Protein AF-A0A3E4V1X4-F1 (afdb_monomer_lite)

Structure (mmCIF, N/CA/C/O backbone):
data_AF-A0A3E4V1X4-F1
#
_entry.id   AF-A0A3E4V1X4-F1
#
loop_
_atom_site.group_PDB
_atom_site.id
_atom_site.type_symbol
_atom_site.label_atom_id
_atom_site.label_alt_id
_atom_site.label_comp_id
_atom_site.label_asym_id
_atom_site.label_entity_id
_atom_site.label_seq_id
_atom_site.pdbx_PDB_ins_code
_atom_site.Cartn_x
_atom_site.Cartn_y
_atom_site.Cartn_z
_atom_site.occupancy
_atom_site.B_iso_or_equiv
_atom_site.auth_seq_id
_atom_site.auth_comp_id
_atom_site.auth_asym_id
_atom_site.auth_atom_id
_atom_site.pdbx_PDB_model_num
ATOM 1 N N . PHE A 1 1 ? -18.709 -8.916 13.592 1.00 37.06 1 PHE A N 1
ATOM 2 C CA . PHE A 1 1 ? -17.766 -8.551 12.508 1.00 37.06 1 PHE A CA 1
ATOM 3 C C . PHE A 1 1 ? -18.195 -9.006 11.104 1.00 37.06 1 PHE A C 1
ATOM 5 O O . PHE A 1 1 ? -17.360 -9.339 10.271 1.00 37.06 1 PHE A O 1
ATOM 12 N N . ARG A 1 2 ? -19.491 -8.987 10.772 1.00 31.95 2 ARG A N 1
ATOM 13 C CA . ARG A 1 2 ? -19.974 -9.131 9.388 1.00 31.95 2 ARG A CA 1
ATOM 14 C C . ARG A 1 2 ? -21.045 -8.066 9.191 1.00 31.95 2 ARG A C 1
ATOM 1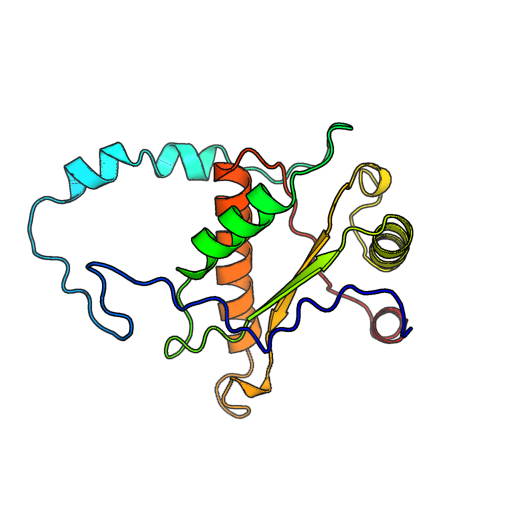6 O O . ARG A 1 2 ? -21.886 -7.969 10.072 1.00 31.95 2 ARG A O 1
ATOM 23 N N . GLN A 1 3 ? -21.004 -7.355 8.058 1.00 32.91 3 GLN A N 1
ATOM 24 C CA . GLN A 1 3 ? -21.732 -6.104 7.747 1.00 32.91 3 GLN A CA 1
ATOM 25 C C . GLN A 1 3 ? -21.000 -4.905 8.394 1.00 32.91 3 GLN A C 1
ATOM 27 O O . GLN A 1 3 ? -21.050 -4.751 9.601 1.00 32.91 3 GLN A O 1
ATOM 32 N N . ASN A 1 4 ? -20.074 -4.178 7.751 1.00 29.61 4 ASN A N 1
ATOM 33 C CA . ASN A 1 4 ? -20.223 -3.316 6.567 1.00 29.61 4 ASN A CA 1
ATOM 34 C C . ASN A 1 4 ? -18.880 -3.089 5.824 1.00 29.61 4 ASN A C 1
ATOM 36 O O . ASN A 1 4 ? -18.548 -1.980 5.419 1.00 29.61 4 ASN A O 1
ATOM 40 N N . ILE A 1 5 ? -18.070 -4.134 5.630 1.00 35.19 5 ILE A N 1
ATOM 41 C CA . ILE A 1 5 ? -16.936 -4.055 4.694 1.00 35.19 5 ILE A CA 1
ATOM 42 C C . ILE A 1 5 ? -17.515 -4.201 3.291 1.00 35.19 5 ILE A C 1
ATOM 44 O O . ILE A 1 5 ? -18.029 -5.274 2.957 1.00 35.19 5 ILE A O 1
ATOM 48 N N . ALA A 1 6 ? -17.413 -3.159 2.465 1.00 32.59 6 ALA A N 1
ATOM 49 C CA . ALA A 1 6 ? -17.609 -3.291 1.031 1.00 32.59 6 ALA A CA 1
ATOM 50 C C . ALA A 1 6 ? -16.597 -4.324 0.512 1.00 32.59 6 ALA A C 1
ATOM 52 O O . ALA A 1 6 ? -15.425 -4.037 0.269 1.00 32.59 6 ALA A O 1
ATOM 53 N N . ARG A 1 7 ? -17.032 -5.582 0.383 1.00 28.81 7 ARG A N 1
ATOM 54 C CA . ARG A 1 7 ? -16.324 -6.560 -0.432 1.00 28.81 7 ARG A CA 1
ATOM 55 C C . ARG A 1 7 ? -16.424 -6.039 -1.854 1.00 28.81 7 ARG A C 1
ATOM 57 O O . ARG A 1 7 ? -17.423 -6.269 -2.530 1.00 28.81 7 ARG A O 1
ATOM 64 N N . VAL A 1 8 ? -15.369 -5.390 -2.332 1.00 34.06 8 VAL A N 1
ATOM 65 C CA . VAL A 1 8 ? -15.084 -5.451 -3.761 1.00 34.06 8 VAL A CA 1
ATOM 66 C C . VAL A 1 8 ? -14.971 -6.942 -4.058 1.00 34.06 8 VAL A C 1
ATOM 68 O O . VAL A 1 8 ? -14.066 -7.614 -3.562 1.00 34.06 8 VAL A O 1
ATOM 71 N N . ASN A 1 9 ? -15.976 -7.490 -4.745 1.00 28.84 9 ASN A N 1
ATOM 72 C CA . ASN A 1 9 ? 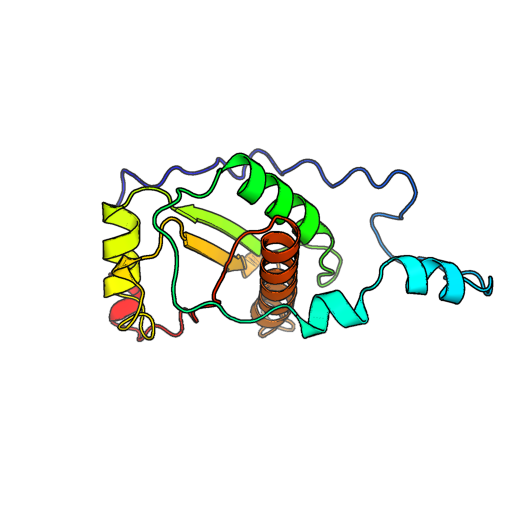-15.987 -8.880 -5.170 1.00 28.84 9 ASN A CA 1
ATOM 73 C C . ASN A 1 9 ? -14.719 -9.123 -5.992 1.00 28.84 9 ASN A C 1
ATOM 75 O O . ASN A 1 9 ? -14.681 -8.840 -7.186 1.00 28.84 9 ASN A O 1
ATOM 79 N N . SER A 1 10 ? -13.701 -9.710 -5.364 1.00 37.56 10 SER A N 1
ATOM 80 C CA . SER A 1 10 ? -12.456 -10.154 -6.002 1.00 37.56 10 SER A CA 1
ATOM 81 C C . SER A 1 10 ? -12.674 -11.272 -7.034 1.00 37.56 10 SER A C 1
ATOM 83 O O . SER A 1 10 ? -11.719 -11.780 -7.612 1.00 37.56 10 SER A O 1
ATOM 85 N N . HIS A 1 11 ? -13.931 -11.650 -7.292 1.00 31.19 11 HIS A N 1
ATOM 86 C CA . HIS A 1 11 ? -14.321 -12.520 -8.399 1.00 31.19 11 HIS A CA 1
ATOM 87 C C . HIS A 1 11 ? -14.370 -11.788 -9.743 1.00 31.19 11 HIS A C 1
ATOM 89 O O . HIS A 1 11 ? -14.318 -12.440 -10.782 1.00 31.19 11 HIS A O 1
ATOM 95 N N . LYS A 1 12 ? -14.380 -10.449 -9.761 1.00 31.53 12 LYS A N 1
ATOM 96 C CA . LYS A 1 12 ? -13.851 -9.730 -10.918 1.00 31.53 12 LYS A CA 1
ATOM 97 C C . LYS A 1 12 ? -12.353 -9.603 -10.686 1.00 31.53 12 LYS A C 1
ATOM 99 O O . LYS A 1 12 ? -11.909 -8.665 -10.030 1.00 31.53 12 LYS A O 1
ATOM 104 N N . ARG A 1 13 ? -11.581 -10.579 -11.187 1.00 35.66 13 ARG A N 1
ATOM 105 C CA . ARG A 1 13 ? -10.154 -10.356 -11.457 1.00 35.66 13 ARG A CA 1
ATOM 106 C C . ARG A 1 13 ? -10.082 -8.999 -12.151 1.00 35.66 13 ARG A C 1
ATOM 108 O O . ARG A 1 13 ? -10.749 -8.826 -13.173 1.00 35.66 13 ARG A O 1
ATOM 115 N N . PHE A 1 14 ? -9.352 -8.040 -11.577 1.00 39.00 14 PHE A N 1
ATOM 116 C CA . PHE A 1 14 ? -8.980 -6.854 -12.340 1.00 39.00 14 PHE A CA 1
ATOM 117 C C . PHE A 1 14 ? -8.429 -7.368 -13.672 1.00 39.00 14 PHE A C 1
ATOM 119 O O . PHE A 1 14 ? -7.674 -8.350 -13.642 1.00 39.00 14 PHE A O 1
ATOM 126 N N . PRO A 1 15 ? -8.879 -6.831 -14.822 1.00 35.41 15 PRO A N 1
ATOM 127 C CA . PRO A 1 15 ? -8.355 -7.279 -16.099 1.00 35.41 15 PRO A CA 1
ATOM 128 C C . PRO A 1 15 ? -6.836 -7.248 -15.977 1.00 35.41 15 PRO A C 1
ATOM 130 O O . PRO A 1 15 ? -6.283 -6.237 -15.540 1.00 35.41 15 PRO A O 1
ATOM 133 N N . GLN A 1 16 ? -6.185 -8.386 -16.259 1.00 42.84 16 GLN A N 1
ATOM 134 C CA . GLN A 1 16 ? -4.733 -8.404 -16.415 1.00 42.84 16 GLN A CA 1
ATOM 135 C C . GLN A 1 16 ? -4.408 -7.205 -17.291 1.00 42.84 16 GLN A C 1
ATOM 137 O O . GLN A 1 16 ? -5.054 -7.049 -18.334 1.00 42.84 16 GLN A O 1
ATOM 142 N N . ALA A 1 17 ? -3.523 -6.327 -16.811 1.00 42.81 17 ALA A N 1
ATOM 143 C CA . ALA A 1 17 ? -3.112 -5.167 -17.576 1.00 42.81 17 ALA A CA 1
ATOM 144 C C . ALA A 1 17 ? -2.776 -5.678 -18.978 1.00 42.81 17 ALA A C 1
ATOM 146 O O . ALA A 1 17 ? -1.903 -6.536 -19.125 1.00 42.81 17 ALA A O 1
ATOM 147 N N . ARG A 1 18 ? -3.572 -5.275 -19.978 1.00 36.16 18 ARG A N 1
ATOM 148 C CA . ARG A 1 18 ? -3.273 -5.623 -21.361 1.00 36.16 18 ARG A CA 1
ATOM 149 C C . ARG A 1 18 ? -2.006 -4.866 -21.673 1.00 36.16 18 ARG A C 1
ATOM 151 O O . ARG A 1 18 ? -2.006 -3.649 -21.812 1.00 36.16 18 ARG A O 1
ATOM 158 N N . THR A 1 19 ? -0.917 -5.603 -21.656 1.00 41.78 19 THR A N 1
ATOM 159 C CA . THR A 1 19 ? 0.382 -5.124 -22.051 1.00 41.78 19 THR A CA 1
ATOM 160 C C . THR A 1 19 ? 0.405 -5.144 -23.565 1.00 41.78 19 THR A C 1
ATOM 162 O O . THR A 1 19 ? 0.871 -6.099 -24.186 1.00 41.78 19 THR A O 1
ATOM 165 N N . ASP A 1 20 ? -0.108 -4.082 -24.173 1.00 35.72 20 ASP A N 1
ATOM 166 C CA . ASP A 1 20 ? 0.215 -3.784 -25.559 1.00 35.72 20 ASP A CA 1
ATOM 167 C C . ASP A 1 20 ? 1.738 -3.529 -25.595 1.00 35.72 20 ASP A C 1
ATOM 169 O O . ASP A 1 20 ? 2.213 -2.433 -25.315 1.00 35.72 20 ASP A O 1
ATOM 173 N N . GLY A 1 21 ? 2.523 -4.596 -25.804 1.00 43.47 21 GLY A N 1
ATOM 174 C CA . GLY A 1 21 ? 3.980 -4.546 -25.971 1.00 43.47 21 GLY A CA 1
ATOM 175 C C . GLY A 1 21 ? 4.873 -5.181 -24.891 1.00 43.47 21 GLY A C 1
ATOM 176 O O . GLY A 1 21 ? 6.084 -5.179 -25.086 1.00 43.47 21 GLY A O 1
ATOM 177 N N . PHE A 1 22 ? 4.355 -5.769 -23.802 1.00 40.25 22 PHE A N 1
ATOM 178 C CA . PHE A 1 22 ? 5.199 -6.455 -22.796 1.00 40.25 22 PHE A CA 1
ATOM 179 C C . PHE A 1 22 ? 4.715 -7.886 -22.497 1.00 40.25 22 PHE A C 1
ATOM 181 O O . PHE A 1 22 ? 3.530 -8.087 -22.244 1.00 40.25 22 PHE A O 1
ATOM 188 N N . PRO A 1 23 ? 5.582 -8.917 -22.514 1.00 38.19 23 PRO A N 1
ATOM 189 C CA . PRO A 1 23 ? 5.141 -10.294 -22.321 1.00 38.19 23 PRO A CA 1
ATOM 190 C C . PRO A 1 23 ? 4.658 -10.527 -20.883 1.00 38.19 23 PRO A C 1
ATOM 192 O O . PRO A 1 23 ? 5.368 -10.268 -19.913 1.00 38.19 23 PRO A O 1
ATOM 195 N N . SER A 1 24 ? 3.445 -11.068 -20.753 1.00 45.59 24 SER A N 1
ATOM 196 C CA . SER A 1 24 ? 2.769 -11.375 -19.483 1.00 45.59 24 SER A CA 1
ATOM 197 C C . SER A 1 24 ? 3.372 -12.564 -18.715 1.00 45.59 24 SER A C 1
ATOM 199 O O . SER A 1 24 ? 2.898 -12.910 -17.630 1.00 45.59 24 SER A O 1
ATOM 201 N N . ALA A 1 25 ? 4.435 -13.182 -19.233 1.00 45.06 25 ALA A N 1
ATOM 202 C CA . ALA A 1 25 ? 5.157 -14.261 -18.576 1.00 45.06 25 ALA A CA 1
ATOM 203 C C . ALA A 1 25 ? 6.569 -14.421 -19.163 1.00 45.06 25 ALA A C 1
ATOM 205 O O . ALA A 1 25 ? 6.740 -15.095 -20.169 1.00 45.06 25 ALA A O 1
ATOM 206 N N . GLY A 1 26 ? 7.578 -13.857 -18.491 1.00 52.66 26 GLY A N 1
ATOM 207 C CA . GLY A 1 26 ? 8.971 -14.306 -18.607 1.00 52.66 26 GLY A CA 1
ATOM 208 C C . GLY A 1 26 ? 9.727 -13.865 -19.867 1.00 52.66 26 GLY A C 1
ATOM 209 O O . GLY A 1 26 ? 9.353 -14.178 -20.987 1.00 52.66 26 GLY A O 1
ATOM 210 N N . PHE A 1 27 ? 10.863 -13.206 -19.632 1.00 42.72 27 PHE A N 1
ATOM 211 C CA . PHE A 1 27 ? 11.837 -12.698 -20.605 1.00 42.72 27 PHE A CA 1
ATOM 212 C C . PHE A 1 27 ? 11.362 -11.543 -21.496 1.00 42.72 27 PHE A C 1
ATOM 214 O O . PHE A 1 27 ? 10.917 -11.715 -22.626 1.00 42.72 27 PHE A O 1
ATOM 221 N N . ALA A 1 28 ? 11.604 -10.325 -21.007 1.00 54.69 28 ALA A N 1
ATOM 222 C CA . ALA A 1 28 ? 11.934 -9.208 -21.878 1.00 54.69 28 ALA A CA 1
ATOM 223 C C . ALA A 1 28 ? 13.450 -9.245 -22.118 1.00 54.69 28 ALA A C 1
ATOM 225 O O . ALA A 1 28 ? 14.236 -9.094 -21.181 1.00 54.69 28 ALA A O 1
ATOM 226 N N . VAL A 1 29 ? 13.875 -9.477 -23.360 1.00 56.56 29 VAL A N 1
ATOM 227 C CA . VAL A 1 29 ? 15.257 -9.182 -23.750 1.00 56.56 29 VAL A CA 1
ATOM 228 C C . VAL A 1 29 ? 15.328 -7.670 -23.852 1.00 56.56 29 VAL A C 1
ATOM 230 O O . VAL A 1 29 ? 14.683 -7.103 -24.727 1.00 56.56 29 VAL A O 1
ATOM 233 N N . LEU A 1 30 ? 16.063 -7.013 -22.954 1.00 58.06 30 LEU A N 1
ATOM 234 C CA . LEU A 1 30 ? 16.417 -5.612 -23.157 1.00 58.06 30 LEU A CA 1
ATOM 235 C C . LEU A 1 30 ? 17.356 -5.582 -24.369 1.00 58.06 30 LEU A C 1
ATOM 237 O O . LEU A 1 30 ? 18.487 -6.064 -24.250 1.00 58.06 30 LEU A O 1
ATOM 241 N N . PRO A 1 31 ? 16.915 -5.108 -25.551 1.00 58.59 31 PRO A N 1
ATOM 242 C CA . PRO A 1 31 ? 17.829 -4.990 -26.672 1.00 58.59 31 PRO A CA 1
ATOM 243 C C . PRO A 1 31 ? 18.953 -4.043 -26.250 1.00 58.59 31 PRO A C 1
ATOM 245 O O . PRO A 1 31 ? 18.701 -3.061 -25.552 1.00 58.59 31 PRO A O 1
ATOM 248 N N . HIS A 1 32 ? 20.182 -4.292 -26.704 1.00 54.75 32 HIS A N 1
ATOM 249 C CA . HIS A 1 32 ? 21.355 -3.444 -26.436 1.00 54.75 32 HIS A CA 1
ATOM 250 C C . HIS A 1 32 ? 21.257 -2.058 -27.121 1.00 54.75 32 HIS A C 1
ATOM 252 O O . HIS A 1 32 ? 22.256 -1.430 -27.455 1.00 54.75 32 HIS A O 1
ATOM 258 N N . ARG A 1 33 ? 20.039 -1.576 -27.380 1.00 62.16 33 ARG A N 1
ATOM 259 C CA . ARG A 1 33 ? 19.741 -0.209 -27.781 1.00 62.16 33 ARG A CA 1
ATOM 260 C C . ARG A 1 33 ? 20.023 0.701 -26.588 1.00 62.16 33 ARG A C 1
ATOM 262 O O . ARG A 1 33 ? 19.828 0.314 -25.438 1.00 62.16 33 ARG A O 1
ATOM 269 N N . ASN A 1 34 ? 20.476 1.918 -26.865 1.00 65.81 34 ASN A N 1
ATOM 270 C CA . ASN A 1 34 ? 20.803 2.915 -25.852 1.00 65.81 34 ASN A CA 1
ATOM 271 C C . ASN A 1 34 ? 19.523 3.482 -25.191 1.00 65.81 34 ASN A C 1
ATOM 273 O O . ASN A 1 34 ? 19.174 4.640 -25.388 1.00 65.81 34 ASN A O 1
ATOM 277 N N . ILE A 1 35 ? 18.788 2.648 -24.443 1.00 80.31 35 ILE A N 1
ATOM 278 C CA . ILE A 1 35 ? 17.543 3.017 -23.742 1.00 80.31 35 ILE A CA 1
ATOM 279 C C . ILE A 1 35 ? 17.790 3.997 -22.591 1.00 80.31 35 ILE A C 1
ATOM 281 O O . ILE A 1 35 ? 16.851 4.545 -22.032 1.00 80.31 35 ILE A O 1
ATOM 285 N N . GLN A 1 36 ? 19.051 4.223 -22.216 1.00 79.31 36 GLN A N 1
ATOM 286 C CA . GLN A 1 36 ? 19.410 5.079 -21.089 1.00 79.31 36 GLN A CA 1
ATOM 287 C C . GLN A 1 36 ? 18.898 6.512 -21.263 1.00 79.31 36 GLN A C 1
ATOM 289 O O . GLN A 1 36 ? 18.421 7.093 -20.294 1.00 79.31 36 GLN A O 1
ATOM 294 N N . GLU A 1 37 ? 18.951 7.067 -22.477 1.00 82.44 37 GLU A N 1
ATOM 295 C CA . GLU A 1 37 ? 18.443 8.420 -22.736 1.00 82.44 37 GLU A CA 1
ATOM 296 C C . GLU A 1 37 ? 16.923 8.500 -22.574 1.00 82.44 37 GLU A C 1
ATOM 298 O O . GLU A 1 37 ? 16.425 9.426 -21.942 1.00 82.44 37 GLU A O 1
ATOM 303 N N . GLU A 1 38 ? 16.187 7.492 -23.045 1.00 82.50 38 GLU A N 1
ATOM 304 C CA . GLU A 1 38 ? 14.739 7.400 -22.836 1.00 82.50 38 GLU A CA 1
ATOM 305 C C . GLU A 1 38 ? 14.405 7.261 -21.343 1.00 82.50 38 GLU A C 1
ATOM 307 O O . GLU A 1 38 ? 13.576 8.001 -20.819 1.00 82.50 38 GLU A O 1
ATOM 312 N N . LEU A 1 39 ? 15.117 6.397 -20.613 1.00 84.50 39 LEU A N 1
ATOM 313 C CA . LEU A 1 39 ? 14.907 6.196 -19.176 1.00 84.50 39 LEU A CA 1
ATOM 314 C C . LEU A 1 39 ? 15.205 7.450 -18.343 1.00 84.50 39 LEU A C 1
ATOM 316 O O . LEU A 1 39 ? 14.525 7.688 -17.343 1.00 84.50 39 LEU A O 1
ATOM 320 N N . LYS A 1 40 ? 16.176 8.280 -18.747 1.00 85.12 40 LYS A N 1
ATOM 321 C CA . LYS A 1 40 ? 16.448 9.568 -18.086 1.00 85.12 40 LYS A CA 1
ATOM 322 C C . LYS A 1 40 ? 15.245 10.509 -18.157 1.00 85.12 40 LYS A C 1
ATOM 324 O O . LYS A 1 40 ? 14.993 11.228 -17.192 1.00 85.12 40 LYS A O 1
ATOM 329 N N . THR A 1 41 ? 14.463 10.471 -19.241 1.00 89.06 41 THR A N 1
ATOM 330 C CA . THR A 1 41 ? 13.256 11.313 -19.375 1.00 89.06 41 THR A CA 1
ATOM 331 C C . THR A 1 41 ? 12.153 10.954 -18.379 1.00 89.06 41 THR A C 1
ATOM 333 O O . THR A 1 41 ? 11.347 11.811 -18.030 1.00 89.06 41 THR A O 1
ATOM 336 N N . LEU A 1 42 ? 12.155 9.726 -17.846 1.00 89.31 42 LEU A N 1
ATOM 337 C CA . LEU A 1 42 ? 11.192 9.283 -16.833 1.00 89.31 42 LEU A CA 1
ATOM 338 C C . LEU A 1 42 ? 11.446 9.911 -15.455 1.00 89.31 42 LEU A C 1
ATOM 340 O O . LEU A 1 42 ? 10.617 9.772 -14.558 1.00 89.31 42 LEU A O 1
ATOM 344 N N . ASN A 1 43 ? 12.593 10.577 -15.273 1.00 90.88 43 ASN A N 1
ATOM 345 C CA . ASN A 1 43 ? 12.971 11.299 -14.059 1.00 90.88 43 ASN A CA 1
ATOM 346 C C . ASN A 1 43 ? 12.824 10.472 -12.760 1.00 90.88 43 ASN A C 1
ATOM 348 O O . ASN A 1 43 ? 12.487 10.988 -11.691 1.00 90.88 43 ASN A O 1
ATOM 352 N N . TYR A 1 44 ? 13.068 9.162 -12.864 1.00 92.88 44 TYR A N 1
ATOM 353 C CA . TYR A 1 44 ? 12.785 8.195 -11.803 1.00 92.88 44 TYR A CA 1
ATOM 354 C C . TYR A 1 44 ? 13.550 8.491 -10.510 1.00 92.88 44 TYR A C 1
ATOM 356 O O . TYR A 1 44 ? 12.990 8.371 -9.425 1.00 92.88 44 TYR A O 1
ATOM 364 N N . GLU A 1 45 ? 14.812 8.918 -10.620 1.00 93.38 45 GLU A N 1
ATOM 365 C CA . GLU A 1 45 ? 15.654 9.248 -9.467 1.00 93.38 45 GLU A CA 1
ATOM 366 C C . GLU A 1 45 ? 15.039 10.354 -8.600 1.00 93.38 45 GLU A C 1
ATOM 368 O O . GLU A 1 45 ? 14.953 10.205 -7.381 1.00 93.38 45 GLU A O 1
ATOM 373 N N . ASN A 1 46 ? 14.573 11.441 -9.219 1.00 95.00 46 ASN A N 1
ATOM 374 C CA . ASN A 1 46 ? 13.939 12.532 -8.485 1.00 95.00 46 ASN A CA 1
ATOM 375 C C . ASN A 1 46 ? 12.629 12.071 -7.846 1.00 95.00 46 ASN A C 1
ATOM 377 O O . ASN A 1 46 ? 12.397 12.355 -6.674 1.00 95.00 46 ASN A O 1
ATOM 381 N N . PHE A 1 47 ? 11.827 11.293 -8.575 1.00 96.12 47 PHE A N 1
ATOM 382 C CA . PHE A 1 47 ? 10.576 10.738 -8.067 1.00 96.12 47 PHE A CA 1
ATOM 383 C C . PHE A 1 47 ? 10.774 9.859 -6.818 1.00 96.12 47 PHE A C 1
ATOM 385 O O . PHE A 1 47 ? 10.087 10.042 -5.812 1.00 96.12 47 PHE A O 1
ATOM 392 N N . ILE A 1 48 ? 11.724 8.915 -6.841 1.00 95.50 48 ILE A N 1
ATOM 393 C CA . ILE A 1 48 ? 11.952 8.039 -5.679 1.00 95.50 48 ILE A CA 1
ATOM 394 C C . ILE A 1 48 ? 12.544 8.798 -4.492 1.00 95.50 48 ILE A C 1
ATOM 396 O O . ILE A 1 48 ? 12.248 8.450 -3.349 1.00 95.50 48 ILE A O 1
ATOM 400 N N . LYS A 1 49 ? 13.367 9.825 -4.752 1.00 96.00 49 LYS A N 1
ATOM 401 C CA . LYS A 1 49 ? 13.981 10.660 -3.714 1.00 96.00 49 LYS A CA 1
ATOM 402 C C . LYS A 1 49 ? 12.975 11.598 -3.055 1.00 96.00 49 LYS A C 1
ATOM 404 O O . LYS A 1 49 ? 13.144 11.890 -1.877 1.00 96.00 49 LYS A O 1
ATOM 409 N N . SER A 1 50 ? 11.954 12.051 -3.783 1.00 96.81 50 SER A N 1
ATOM 410 C CA . SER A 1 50 ? 10.950 12.986 -3.267 1.00 96.81 50 SER A CA 1
ATOM 411 C C . SER A 1 50 ? 9.788 12.308 -2.535 1.00 96.81 50 SER A C 1
ATOM 413 O O . SER A 1 50 ? 9.056 12.964 -1.791 1.00 96.81 50 SER A O 1
ATOM 415 N N . ARG A 1 51 ? 9.594 10.994 -2.710 1.00 96.12 51 ARG A N 1
ATOM 416 C CA . ARG A 1 51 ? 8.561 10.248 -1.985 1.00 96.12 51 ARG A CA 1
ATOM 417 C C . ARG A 1 51 ? 8.975 10.009 -0.530 1.00 96.12 51 ARG A C 1
ATOM 419 O O . ARG A 1 51 ? 9.921 9.275 -0.240 1.00 96.12 51 ARG A O 1
ATOM 426 N N . HIS A 1 52 ? 8.158 10.490 0.401 1.00 96.75 52 HIS A N 1
ATOM 427 C CA . HIS A 1 52 ? 8.341 10.279 1.838 1.00 96.75 52 HIS A CA 1
ATOM 428 C C . HIS A 1 52 ? 7.080 9.711 2.498 1.00 96.75 52 HIS A C 1
ATOM 430 O O . HIS A 1 52 ? 5.989 9.772 1.937 1.00 96.75 52 HIS A O 1
ATOM 436 N N . SER A 1 53 ? 7.232 9.126 3.690 1.00 96.75 53 SER A N 1
ATOM 437 C CA . SER A 1 53 ? 6.082 8.723 4.508 1.00 96.75 53 SER A CA 1
ATOM 438 C C . SER A 1 53 ? 5.460 9.957 5.152 1.00 96.75 53 SER A C 1
ATOM 440 O O . SER A 1 53 ? 6.085 10.578 6.017 1.00 96.75 53 SER A O 1
ATOM 442 N N . ILE A 1 54 ? 4.239 10.285 4.743 1.00 96.50 54 ILE A N 1
ATOM 443 C CA . ILE A 1 54 ? 3.507 11.460 5.217 1.00 96.50 54 ILE A CA 1
ATOM 444 C C . ILE A 1 54 ? 2.834 11.137 6.551 1.00 96.50 54 ILE A C 1
ATOM 446 O O . ILE A 1 54 ? 2.210 10.094 6.697 1.00 96.50 54 ILE A O 1
ATOM 450 N N . ARG A 1 55 ? 3.006 11.999 7.555 1.00 95.44 55 ARG A N 1
ATOM 451 C CA . ARG A 1 55 ? 2.444 11.817 8.909 1.00 95.44 55 ARG A CA 1
ATOM 452 C C . ARG A 1 55 ? 1.570 12.981 9.353 1.00 95.44 55 ARG A C 1
ATOM 454 O O . ARG A 1 55 ? 1.275 13.069 10.531 1.00 95.44 55 ARG A O 1
ATOM 461 N N . HIS A 1 56 ? 1.215 13.852 8.417 1.00 95.50 56 HIS A N 1
ATOM 462 C CA . HIS A 1 56 ? 0.241 14.914 8.605 1.00 95.50 56 HIS A CA 1
ATOM 463 C C . HIS A 1 56 ? -0.558 15.048 7.312 1.00 95.50 56 HIS A C 1
ATOM 465 O O . HIS A 1 56 ? 0.043 15.224 6.248 1.00 95.50 56 HIS A O 1
ATOM 471 N N . PHE A 1 57 ? -1.874 14.903 7.391 1.00 96.81 57 PHE A N 1
ATOM 472 C CA . PHE A 1 57 ? -2.778 14.866 6.246 1.00 96.81 57 PHE A CA 1
ATOM 473 C C . PHE A 1 57 ? -3.735 16.058 6.277 1.00 96.81 57 PHE A C 1
ATOM 475 O O . PHE A 1 57 ? -4.121 16.550 7.335 1.00 96.81 57 PHE A O 1
ATOM 482 N N . GLY A 1 58 ? -4.095 16.548 5.089 1.00 95.50 58 GLY A N 1
ATOM 483 C CA . GLY A 1 58 ? -5.131 17.565 4.944 1.00 95.50 58 GLY A CA 1
ATOM 484 C C . GLY A 1 58 ? -6.532 16.986 5.151 1.00 95.50 58 GLY A C 1
ATOM 485 O O . GLY A 1 58 ? -6.715 15.776 5.236 1.00 95.50 58 GLY A O 1
ATOM 486 N N . SER A 1 59 ? -7.533 17.862 5.182 1.00 94.44 59 SER A N 1
ATOM 487 C CA . SER A 1 59 ? -8.948 17.486 5.301 1.00 94.44 59 SER A CA 1
ATOM 488 C C . SER A 1 59 ? -9.615 17.129 3.967 1.00 94.44 59 SER A C 1
ATOM 490 O O . SER A 1 59 ? -10.801 16.802 3.945 1.00 94.44 59 SER A O 1
ATOM 492 N N . GLU A 1 60 ? -8.890 17.228 2.852 1.00 95.81 60 GLU A N 1
ATOM 493 C CA . GLU A 1 60 ? -9.407 16.887 1.528 1.00 95.81 60 GLU A CA 1
ATOM 494 C C . GLU A 1 60 ? -9.609 15.373 1.408 1.00 95.81 60 GLU A C 1
ATOM 496 O O . GLU A 1 60 ? -8.694 14.583 1.647 1.00 95.81 60 GLU A O 1
ATOM 501 N N . ALA A 1 61 ? -10.821 14.969 1.026 1.00 96.06 61 ALA A N 1
ATOM 502 C CA . ALA A 1 61 ? -11.143 13.565 0.823 1.00 96.06 61 ALA A CA 1
ATOM 503 C C . ALA A 1 61 ? -10.395 13.011 -0.396 1.00 96.06 61 ALA A C 1
ATOM 505 O O . ALA A 1 61 ? -10.363 13.625 -1.464 1.00 96.06 61 ALA A O 1
ATOM 506 N N . VAL A 1 62 ? -9.839 11.810 -0.259 1.00 96.81 62 VAL A N 1
ATOM 507 C CA . VAL A 1 62 ? -9.148 11.119 -1.345 1.00 96.81 62 VAL A CA 1
ATOM 508 C C . VAL A 1 62 ? -10.174 10.531 -2.308 1.00 96.81 62 VAL A C 1
ATOM 510 O O . VAL A 1 62 ? -11.012 9.713 -1.907 1.00 96.81 62 VAL A O 1
ATOM 513 N N . ASP A 1 63 ? -10.060 10.901 -3.585 1.00 96.12 63 ASP A N 1
ATOM 514 C CA . ASP A 1 63 ? -10.852 10.325 -4.671 1.00 96.12 63 ASP A CA 1
ATOM 515 C C . ASP A 1 63 ? -10.547 8.826 -4.834 1.00 96.12 63 ASP A C 1
ATOM 517 O O . ASP A 1 63 ? -9.404 8.389 -5.018 1.00 96.12 63 ASP A O 1
ATOM 521 N N . VAL A 1 64 ? -11.605 8.022 -4.763 1.00 94.12 64 VAL A N 1
ATOM 522 C CA . VAL A 1 64 ? -11.544 6.565 -4.871 1.00 94.12 64 VAL A CA 1
ATOM 523 C C . VAL A 1 64 ? -11.100 6.129 -6.262 1.00 94.12 64 VAL A C 1
ATOM 525 O O . VAL A 1 64 ? -10.419 5.109 -6.381 1.00 94.12 64 VAL A O 1
ATOM 528 N N . GLU A 1 65 ? -11.421 6.883 -7.309 1.00 96.06 65 GLU A N 1
ATOM 529 C CA . GLU A 1 65 ? -10.982 6.537 -8.658 1.00 96.06 65 GLU A CA 1
ATOM 530 C C . GLU A 1 65 ? -9.472 6.760 -8.822 1.00 96.06 65 GLU A C 1
ATOM 532 O O . GLU A 1 65 ? -8.788 5.875 -9.338 1.00 96.06 65 GLU A O 1
ATOM 537 N N . LEU A 1 66 ? -8.897 7.822 -8.239 1.00 96.88 66 LEU A N 1
ATOM 538 C CA . LEU A 1 66 ? -7.435 7.994 -8.188 1.00 96.88 66 LEU A CA 1
ATOM 539 C C . LEU A 1 66 ? -6.745 6.862 -7.413 1.00 96.88 66 LEU A C 1
ATOM 541 O O . LEU A 1 66 ? -5.696 6.366 -7.838 1.00 96.88 66 LEU A O 1
ATOM 545 N N . LEU A 1 67 ? -7.345 6.398 -6.308 1.00 96.44 67 LEU A N 1
ATOM 546 C CA . LEU A 1 67 ? -6.866 5.214 -5.585 1.00 96.44 67 LEU A CA 1
ATOM 547 C C . LEU A 1 67 ? -6.886 3.966 -6.473 1.00 96.44 67 LEU A C 1
ATOM 549 O O . LEU A 1 67 ? -5.916 3.205 -6.491 1.00 96.44 67 LEU A O 1
ATOM 553 N N . ARG A 1 68 ? -7.970 3.742 -7.224 1.00 95.88 68 ARG A N 1
ATOM 554 C CA . ARG A 1 68 ? -8.087 2.603 -8.147 1.00 95.88 68 ARG A CA 1
ATOM 555 C C . ARG A 1 68 ? -7.047 2.662 -9.256 1.00 95.88 68 ARG A C 1
ATOM 557 O O . ARG A 1 68 ? -6.422 1.640 -9.533 1.00 95.88 68 ARG A O 1
ATOM 564 N N . GLU A 1 69 ? -6.830 3.827 -9.852 1.00 97.69 69 GLU A N 1
ATOM 565 C CA . GLU A 1 69 ? -5.804 4.027 -10.875 1.00 97.69 69 GLU A CA 1
ATOM 566 C C . GLU A 1 69 ? -4.394 3.773 -10.322 1.00 97.69 69 GLU A C 1
ATOM 568 O O . GLU A 1 69 ? -3.594 3.089 -10.961 1.00 97.69 69 GLU A O 1
ATOM 573 N N . ALA A 1 70 ? -4.087 4.252 -9.111 1.00 98.06 70 ALA A N 1
ATOM 574 C CA . ALA A 1 70 ? -2.819 3.953 -8.446 1.00 98.06 70 ALA A CA 1
ATOM 575 C C . ALA A 1 70 ? -2.635 2.441 -8.226 1.00 98.06 70 ALA A C 1
ATOM 577 O O . ALA A 1 70 ? -1.574 1.886 -8.514 1.00 98.06 70 ALA A O 1
ATOM 578 N N . ILE A 1 71 ? -3.679 1.746 -7.768 1.00 96.62 71 ILE A N 1
ATOM 579 C CA . ILE A 1 71 ? -3.643 0.291 -7.577 1.00 96.62 71 ILE A CA 1
ATOM 580 C C . ILE A 1 71 ? -3.426 -0.432 -8.913 1.00 96.62 71 ILE A C 1
ATOM 582 O O . ILE A 1 71 ? -2.662 -1.393 -8.956 1.00 96.62 71 ILE A O 1
ATOM 586 N N . GLN A 1 72 ? -4.032 0.033 -10.009 1.00 96.56 72 GLN A N 1
ATOM 587 C CA . GLN A 1 72 ? -3.802 -0.525 -11.347 1.00 96.56 72 GLN A CA 1
ATOM 588 C C . GLN A 1 72 ? -2.349 -0.356 -11.805 1.00 96.56 72 GLN A C 1
ATOM 590 O O . GLN A 1 72 ? -1.772 -1.304 -12.334 1.00 96.56 72 GLN A O 1
ATOM 595 N N . ILE A 1 73 ? -1.728 0.799 -11.554 1.00 97.12 73 ILE A N 1
ATOM 596 C CA . ILE A 1 73 ? -0.295 1.015 -11.823 1.00 97.12 73 ILE A CA 1
ATOM 597 C C . ILE A 1 73 ? 0.557 0.058 -10.979 1.00 97.12 73 ILE A C 1
ATOM 599 O O . ILE A 1 73 ? 1.509 -0.541 -11.477 1.00 97.12 73 ILE A O 1
ATOM 603 N N . ALA A 1 74 ? 0.197 -0.151 -9.713 1.00 97.88 74 ALA A N 1
ATOM 604 C CA . ALA A 1 74 ? 0.910 -1.077 -8.842 1.00 97.88 74 ALA A CA 1
ATOM 605 C C . ALA A 1 74 ? 0.796 -2.549 -9.289 1.00 97.88 74 ALA A C 1
ATOM 607 O O . ALA A 1 74 ? 1.633 -3.355 -8.905 1.00 97.88 74 ALA A O 1
ATOM 608 N N . GLN A 1 75 ? -0.168 -2.934 -10.138 1.00 95.25 75 GLN A N 1
ATOM 609 C CA . GLN A 1 75 ? -0.277 -4.320 -10.633 1.00 95.25 75 GLN A CA 1
ATOM 610 C C . GLN A 1 75 ? 0.918 -4.778 -11.482 1.00 95.25 75 GLN A C 1
ATOM 612 O O . GLN A 1 75 ? 1.070 -5.977 -11.710 1.00 95.25 75 GLN A O 1
ATOM 617 N N . TYR A 1 76 ? 1.776 -3.856 -11.925 1.00 95.75 76 TYR A N 1
ATOM 618 C CA . TYR A 1 76 ? 3.022 -4.175 -12.623 1.00 95.75 76 TYR A CA 1
ATOM 619 C C . TYR A 1 76 ? 4.149 -4.657 -11.693 1.00 95.75 76 TYR A C 1
ATOM 621 O O . TYR A 1 76 ? 5.238 -4.977 -12.172 1.00 95.75 76 TYR A O 1
ATOM 629 N N . THR A 1 77 ? 3.925 -4.730 -10.375 1.00 97.56 77 THR A N 1
ATOM 630 C CA . T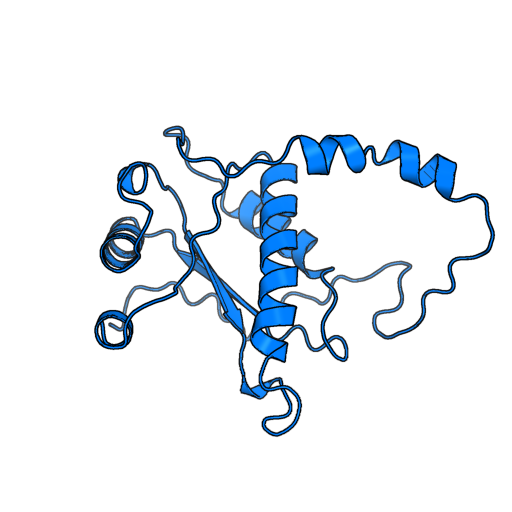HR A 1 77 ? 4.884 -5.347 -9.449 1.00 97.56 77 THR A CA 1
ATOM 631 C C . THR A 1 77 ? 5.183 -6.795 -9.867 1.00 97.56 77 THR A C 1
ATOM 633 O O . THR A 1 77 ? 4.262 -7.558 -10.169 1.00 97.56 77 THR A O 1
ATOM 636 N N . PRO A 1 78 ? 6.455 -7.229 -9.860 1.00 96.06 78 PRO A N 1
ATOM 637 C CA . PRO A 1 78 ? 6.788 -8.630 -10.079 1.00 96.06 78 PRO A CA 1
ATOM 638 C C . PRO A 1 78 ? 6.347 -9.510 -8.898 1.00 96.06 78 PRO A C 1
ATOM 640 O O . PRO A 1 78 ? 6.275 -9.076 -7.753 1.00 96.06 78 PRO A O 1
ATOM 643 N N . SER A 1 79 ? 6.096 -10.788 -9.170 1.00 94.69 79 SER A N 1
ATOM 644 C CA . SER A 1 79 ? 5.828 -11.807 -8.145 1.00 94.69 79 SER A CA 1
ATOM 645 C C . SER A 1 79 ? 6.396 -13.154 -8.566 1.00 94.69 79 SER A C 1
ATOM 647 O O . SER A 1 79 ? 6.631 -13.393 -9.758 1.00 94.69 79 SER A O 1
ATOM 649 N N . ALA A 1 80 ? 6.596 -14.057 -7.605 1.00 91.81 80 ALA A N 1
ATOM 650 C CA . ALA A 1 80 ? 7.051 -15.412 -7.897 1.00 91.81 80 ALA A CA 1
ATOM 651 C C . ALA A 1 80 ? 6.102 -16.084 -8.905 1.00 91.81 80 ALA A C 1
ATOM 653 O O . ALA A 1 80 ? 4.892 -16.147 -8.686 1.00 91.81 80 ALA A O 1
ATOM 654 N N . CYS A 1 81 ? 6.648 -16.545 -10.036 1.00 90.44 81 CYS A N 1
ATOM 655 C CA . CYS A 1 81 ? 5.892 -17.112 -11.162 1.00 90.44 81 CYS A CA 1
ATOM 656 C C . CYS A 1 81 ? 4.737 -16.219 -11.678 1.00 90.44 81 CYS A C 1
ATOM 658 O O . CYS A 1 81 ? 3.768 -16.745 -12.219 1.00 90.44 81 CYS A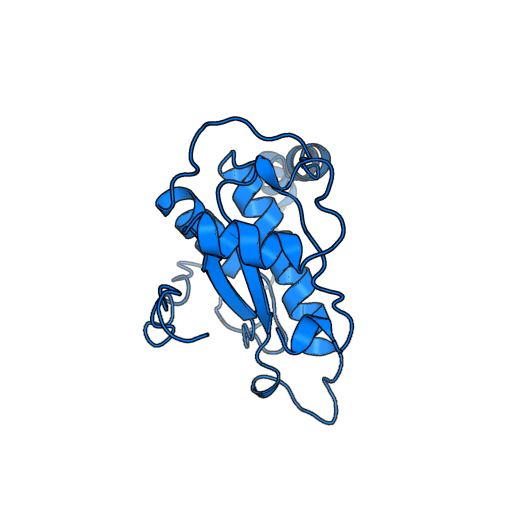 O 1
ATOM 660 N N . ASN A 1 82 ? 4.822 -14.893 -11.492 1.00 91.12 82 ASN A N 1
ATOM 661 C CA . ASN A 1 82 ? 3.764 -13.923 -11.800 1.00 91.12 82 ASN A CA 1
ATOM 662 C C . ASN A 1 82 ? 2.397 -14.272 -11.168 1.00 91.12 82 ASN A C 1
ATOM 664 O O . ASN A 1 82 ? 1.341 -14.045 -11.760 1.00 91.12 82 ASN A O 1
ATOM 668 N N . ARG A 1 83 ? 2.398 -14.878 -9.972 1.00 93.56 83 ARG A N 1
ATOM 669 C CA . ARG A 1 83 ? 1.165 -15.330 -9.306 1.00 93.56 83 ARG A CA 1
ATOM 670 C C . ARG A 1 83 ? 0.304 -14.188 -8.781 1.00 93.56 83 ARG A C 1
ATOM 672 O O . ARG A 1 83 ? -0.899 -14.383 -8.644 1.00 93.56 83 ARG A O 1
ATOM 679 N N . GLN A 1 84 ? 0.911 -13.041 -8.468 1.00 94.56 84 GLN A N 1
ATOM 680 C CA . GLN A 1 84 ? 0.232 -11.855 -7.933 1.00 94.56 84 GLN A CA 1
ATOM 681 C C . GLN A 1 84 ? -0.668 -12.213 -6.740 1.00 94.56 84 GLN A C 1
ATOM 683 O O . GLN A 1 84 ? -1.857 -11.911 -6.712 1.00 94.56 84 GLN A O 1
ATOM 688 N N . GLY A 1 85 ? -0.098 -12.922 -5.759 1.00 94.88 85 GLY A N 1
ATOM 689 C CA . GLY A 1 85 ? -0.834 -13.488 -4.621 1.00 94.88 85 GLY A CA 1
ATOM 690 C C . GLY A 1 85 ? -1.372 -12.462 -3.614 1.00 94.88 85 GLY A C 1
ATOM 691 O O . GLY A 1 85 ? -1.897 -12.855 -2.572 1.00 94.88 85 GLY A O 1
ATOM 692 N N . TRP A 1 86 ? -1.225 -11.164 -3.883 1.00 96.25 86 TRP A N 1
ATOM 693 C CA . TRP A 1 86 ? -1.725 -10.090 -3.035 1.00 96.25 86 TRP A CA 1
ATOM 694 C C . TRP A 1 86 ? -3.232 -9.867 -3.193 1.00 96.25 86 TRP A C 1
ATOM 696 O O . TRP A 1 86 ? -3.846 -10.111 -4.229 1.00 96.25 86 TRP A O 1
ATOM 706 N N . VAL A 1 87 ? -3.836 -9.347 -2.133 1.00 95.44 87 VAL A N 1
ATOM 707 C CA . VAL A 1 87 ? -5.236 -8.950 -2.048 1.00 95.44 87 VAL A CA 1
ATOM 708 C C . VAL A 1 87 ? -5.294 -7.564 -1.419 1.00 95.44 87 VAL A C 1
ATOM 710 O O . VAL A 1 87 ? -4.857 -7.381 -0.278 1.00 95.44 87 VAL A O 1
ATOM 713 N N . ILE A 1 88 ? -5.875 -6.617 -2.157 1.00 95.06 88 ILE A N 1
ATOM 714 C CA . ILE A 1 88 ? -6.148 -5.246 -1.714 1.00 95.06 88 ILE A CA 1
ATOM 715 C C . ILE A 1 88 ? -7.569 -5.138 -1.169 1.00 95.06 88 ILE A C 1
ATOM 717 O O . ILE A 1 88 ? -8.516 -5.679 -1.746 1.00 95.06 88 ILE A O 1
ATOM 721 N N . ARG A 1 89 ? -7.730 -4.381 -0.083 1.00 95.38 89 ARG A N 1
ATOM 722 C CA . ARG A 1 89 ? -9.026 -3.878 0.387 1.00 95.38 89 ARG A CA 1
ATOM 723 C C . ARG A 1 89 ? -8.909 -2.383 0.660 1.00 95.38 89 ARG A C 1
ATOM 725 O O . ARG A 1 89 ? -8.020 -1.979 1.402 1.00 95.38 89 ARG A O 1
ATOM 732 N N . ILE A 1 90 ? -9.802 -1.596 0.069 1.00 96.50 90 ILE A N 1
ATOM 733 C CA . ILE A 1 90 ? -9.951 -0.169 0.372 1.00 96.50 90 ILE A CA 1
ATOM 734 C C . ILE A 1 90 ? -11.039 -0.053 1.439 1.00 96.50 90 ILE A C 1
ATOM 736 O O . ILE A 1 90 ? -12.116 -0.630 1.284 1.00 96.50 90 ILE A O 1
ATOM 740 N N . VAL A 1 91 ? -10.736 0.641 2.531 1.00 96.75 91 VAL A N 1
ATOM 741 C CA . VAL A 1 91 ? -11.676 0.928 3.615 1.00 96.75 91 VAL A CA 1
ATOM 742 C C . VAL A 1 91 ? -11.958 2.421 3.610 1.00 96.75 91 VAL A C 1
ATOM 744 O O . VAL A 1 91 ? -11.033 3.226 3.693 1.00 96.75 91 VAL A O 1
ATOM 747 N N . GLU A 1 92 ? -13.240 2.757 3.495 1.00 95.88 92 GLU A N 1
ATOM 748 C CA . GLU A 1 92 ? -13.726 4.136 3.339 1.00 95.88 92 GLU A CA 1
ATOM 749 C C . GLU A 1 92 ? -14.634 4.578 4.492 1.00 95.88 92 GLU A C 1
ATOM 751 O O . GLU A 1 92 ? -14.791 5.765 4.746 1.00 95.88 92 GLU A O 1
ATOM 756 N N . SER A 1 93 ? -15.252 3.626 5.196 1.00 96.19 93 SER A N 1
ATOM 757 C CA . SER A 1 93 ? -16.113 3.929 6.339 1.00 96.19 93 SER A CA 1
ATOM 758 C C . SER A 1 93 ? -15.267 4.464 7.487 1.00 96.19 93 SER A C 1
ATOM 760 O O . SER A 1 93 ? -14.377 3.759 7.962 1.00 96.19 93 SER A O 1
ATOM 762 N N . LYS A 1 94 ? -15.582 5.677 7.953 1.00 94.44 94 LYS A N 1
ATOM 763 C CA . LYS A 1 94 ? -14.857 6.320 9.051 1.00 94.44 94 LYS A CA 1
ATOM 764 C C . LYS A 1 94 ? -14.866 5.468 10.322 1.00 94.44 94 LYS A C 1
ATOM 766 O O . LYS A 1 94 ? -13.798 5.160 10.832 1.00 94.44 94 LYS A O 1
ATOM 771 N N . ASP A 1 95 ? -16.025 4.942 10.719 1.00 96.50 95 ASP A N 1
ATOM 772 C CA . ASP A 1 95 ? -16.140 4.027 11.867 1.00 96.50 95 ASP A CA 1
ATOM 773 C C . ASP A 1 95 ? -15.245 2.784 11.724 1.00 96.50 95 ASP A C 1
ATOM 775 O O . ASP A 1 95 ? -14.606 2.338 12.680 1.00 96.50 95 ASP A O 1
ATOM 779 N N . ALA A 1 96 ? -15.177 2.210 10.516 1.00 96.25 96 ALA A N 1
ATOM 780 C CA . ALA A 1 96 ? -14.326 1.055 10.249 1.00 96.25 96 ALA A CA 1
ATOM 781 C C . ALA A 1 96 ? -12.837 1.423 10.287 1.00 96.25 96 ALA A C 1
ATOM 783 O O . ALA A 1 96 ? -12.036 0.653 10.812 1.00 96.25 96 ALA A O 1
ATOM 784 N N . ILE A 1 97 ? -12.466 2.582 9.739 1.00 96.88 97 ILE A N 1
ATOM 785 C CA . ILE A 1 97 ? -11.100 3.111 9.781 1.00 96.88 97 ILE A CA 1
ATOM 786 C C . ILE A 1 97 ? -10.672 3.328 11.227 1.00 96.88 97 ILE A C 1
ATOM 788 O O . ILE A 1 97 ? -9.621 2.825 11.615 1.00 96.88 97 ILE A O 1
ATOM 792 N N . ASP A 1 98 ? -11.495 4.001 12.025 1.00 95.31 98 ASP A N 1
ATOM 793 C CA . ASP A 1 98 ? -11.187 4.313 13.418 1.00 95.31 98 ASP A CA 1
ATOM 794 C C . ASP A 1 98 ? -11.041 3.022 14.233 1.00 95.31 98 ASP A C 1
ATOM 796 O O . ASP A 1 98 ? -10.023 2.826 14.893 1.00 95.31 98 ASP A O 1
ATOM 800 N N . THR A 1 99 ? -11.951 2.056 14.055 1.00 94.44 99 THR A N 1
ATOM 801 C CA . THR A 1 99 ? -11.839 0.722 14.677 1.00 94.44 99 THR A CA 1
ATOM 802 C C . THR A 1 99 ? -10.526 0.017 14.306 1.00 94.44 99 THR A C 1
ATOM 804 O O . THR A 1 99 ? -9.867 -0.593 15.152 1.00 94.44 99 THR A O 1
ATOM 807 N N . ILE A 1 100 ? -10.126 0.068 13.030 1.00 95.19 100 ILE A N 1
ATOM 808 C CA . ILE A 1 100 ? -8.875 -0.550 12.570 1.00 95.19 100 ILE A CA 1
ATOM 809 C C . ILE A 1 100 ? -7.671 0.172 13.179 1.00 95.19 100 ILE A C 1
ATOM 811 O O . ILE A 1 100 ? -6.750 -0.492 13.654 1.00 95.19 100 ILE A O 1
ATOM 815 N N . LEU A 1 101 ? -7.665 1.505 13.176 1.00 95.00 101 LEU A N 1
ATOM 816 C CA . LEU A 1 101 ? -6.559 2.320 13.676 1.00 95.00 101 LEU A CA 1
ATOM 817 C C . LEU A 1 101 ? -6.408 2.257 15.195 1.00 95.00 101 LEU A C 1
ATOM 819 O O . LEU A 1 101 ? -5.282 2.321 15.673 1.00 95.00 101 LEU A O 1
ATOM 823 N N . GLU A 1 102 ? -7.491 2.059 15.943 1.00 93.62 102 GLU A N 1
ATOM 824 C CA . GLU A 1 102 ? -7.441 1.771 17.379 1.00 93.62 102 GLU A CA 1
ATOM 825 C C . GLU A 1 102 ? -6.755 0.432 17.672 1.00 93.62 102 GLU A C 1
ATOM 827 O O . GLU A 1 102 ? -6.018 0.298 18.650 1.00 93.62 102 GLU A O 1
ATOM 832 N N . ASN A 1 103 ? -6.983 -0.576 16.823 1.00 93.50 103 ASN A N 1
ATOM 833 C CA . ASN A 1 103 ? -6.322 -1.872 16.954 1.00 93.50 103 ASN A CA 1
ATOM 834 C C . ASN A 1 103 ? -4.893 -1.863 16.385 1.00 93.50 103 ASN A C 1
ATOM 836 O O . ASN A 1 103 ? -4.074 -2.692 16.774 1.00 93.50 103 ASN A O 1
ATOM 840 N N . GLN A 1 104 ? -4.577 -0.951 15.466 1.00 92.62 104 GLN A N 1
ATOM 841 C CA . GLN A 1 104 ? -3.277 -0.813 14.812 1.00 92.62 104 GLN A CA 1
ATOM 842 C C . GLN A 1 104 ? -2.351 0.109 15.635 1.00 92.62 104 GLN A C 1
ATOM 844 O O . GLN A 1 104 ? -2.760 1.137 16.154 1.00 92.62 104 GLN A O 1
ATOM 849 N N . ASN A 1 105 ? -1.063 -0.228 15.760 1.00 89.94 105 ASN A N 1
ATOM 850 C CA . ASN A 1 105 ? -0.103 0.581 16.527 1.00 89.94 105 ASN A CA 1
ATOM 851 C C . ASN A 1 105 ? 0.745 1.508 15.641 1.00 89.94 105 ASN A C 1
ATOM 853 O O . ASN A 1 105 ? 1.202 1.121 14.575 1.00 89.94 105 ASN A O 1
ATOM 857 N N . GLY A 1 106 ? 1.110 2.694 16.132 1.00 91.00 106 GLY A N 1
ATOM 858 C CA . GLY A 1 106 ? 2.055 3.582 15.429 1.00 91.00 106 GLY A CA 1
ATOM 859 C C . GLY A 1 106 ? 1.406 4.676 14.577 1.00 91.00 106 GLY A C 1
ATOM 860 O O . GLY A 1 106 ? 2.109 5.354 13.833 1.00 91.00 106 GLY A O 1
ATOM 861 N N . ASN A 1 107 ? 0.097 4.892 14.737 1.00 94.62 107 ASN A N 1
ATOM 862 C CA . ASN A 1 107 ? -0.642 6.006 14.134 1.00 94.62 107 ASN A CA 1
ATOM 863 C C . ASN A 1 107 ? -1.018 7.125 15.133 1.00 94.62 107 ASN A C 1
ATOM 865 O O . ASN A 1 107 ? -1.593 8.124 14.725 1.00 94.62 107 ASN A O 1
ATOM 869 N N . ARG A 1 108 ? -0.663 7.015 16.426 1.00 92.00 108 ARG A N 1
ATOM 870 C CA . ARG A 1 108 ? -1.143 7.905 17.514 1.00 92.00 108 ARG A CA 1
ATOM 871 C C . ARG A 1 108 ? -1.073 9.417 17.235 1.00 92.00 108 ARG A C 1
ATOM 873 O O . ARG A 1 108 ? -1.910 10.146 17.746 1.00 92.00 108 ARG A O 1
ATOM 880 N N . GLY A 1 109 ? -0.090 9.888 16.466 1.00 93.25 109 GLY A N 1
ATOM 881 C CA . GLY A 1 109 ? 0.076 11.316 16.166 1.00 93.25 109 GLY A CA 1
ATOM 882 C C . GLY A 1 109 ? -0.805 11.860 15.034 1.00 93.25 109 GLY A C 1
ATOM 883 O O . GLY A 1 109 ? -0.947 13.069 14.940 1.00 93.25 109 GLY A O 1
ATOM 884 N N . PHE A 1 110 ? -1.373 10.997 14.188 1.00 95.62 110 PHE A N 1
ATOM 885 C CA . PHE A 1 110 ? -2.008 11.408 12.924 1.00 95.62 110 PHE A CA 1
ATOM 886 C C . PHE A 1 110 ? -3.169 10.515 12.473 1.00 95.62 110 PHE A C 1
ATOM 888 O O . PHE A 1 110 ? -3.791 10.783 11.455 1.00 95.62 110 PHE A O 1
ATOM 895 N N . GLY A 1 111 ? -3.475 9.429 13.190 1.00 95.56 111 GLY A N 1
ATOM 896 C CA . GLY A 1 111 ? -4.483 8.450 12.771 1.00 95.56 111 GLY A CA 1
ATOM 897 C C . GLY A 1 111 ? -5.869 9.065 12.573 1.00 95.56 111 GLY A C 1
ATOM 898 O O . GLY A 1 111 ? -6.591 8.678 11.662 1.00 95.56 111 GLY A O 1
ATOM 899 N N . HIS A 1 112 ? -6.201 10.086 13.365 1.00 95.38 112 HIS A N 1
ATOM 900 C CA . HIS A 1 112 ? -7.450 10.835 13.244 1.00 95.38 112 HIS A CA 1
ATOM 901 C C . HIS A 1 112 ? -7.571 11.617 11.922 1.00 95.38 112 HIS A C 1
ATOM 903 O O . HIS A 1 112 ? -8.692 11.860 11.481 1.00 95.38 112 HIS A O 1
ATOM 909 N N . GLU A 1 113 ? -6.449 11.950 11.276 1.00 97.00 113 GLU A N 1
ATOM 910 C CA . GLU A 1 113 ? -6.379 12.671 9.996 1.00 97.00 113 GLU A CA 1
ATOM 911 C C . GLU A 1 113 ? -6.502 11.732 8.777 1.00 97.00 113 GLU A C 1
ATOM 913 O O . GLU A 1 113 ? -6.582 12.192 7.642 1.00 97.00 113 GLU A O 1
ATOM 918 N N . ILE A 1 114 ? -6.498 10.407 8.976 1.00 96.94 114 ILE A N 1
ATOM 919 C CA . ILE A 1 114 ? -6.564 9.439 7.874 1.00 96.94 114 ILE A CA 1
ATOM 920 C C . ILE A 1 114 ? -7.977 9.399 7.273 1.00 96.94 114 ILE A C 1
ATOM 922 O O . ILE A 1 114 ? -8.947 9.074 7.964 1.00 96.94 114 ILE A O 1
ATOM 926 N N . ASP A 1 115 ? -8.055 9.642 5.961 1.00 97.50 115 ASP A N 1
ATOM 927 C CA . ASP A 1 115 ? -9.292 9.579 5.168 1.00 97.50 115 ASP A CA 1
ATOM 928 C C . ASP A 1 115 ? -9.636 8.158 4.686 1.00 97.50 115 ASP A C 1
ATOM 930 O O . ASP A 1 115 ? -10.778 7.728 4.809 1.00 97.50 115 ASP A O 1
ATOM 934 N N . LYS A 1 116 ? -8.659 7.395 4.166 1.00 97.56 116 LYS A N 1
ATOM 935 C CA . LYS A 1 116 ? -8.841 6.014 3.666 1.00 97.56 116 LYS A CA 1
ATOM 936 C C . LYS A 1 116 ? -7.739 5.087 4.165 1.00 97.56 116 LYS A C 1
ATOM 938 O O . LYS A 1 116 ? -6.588 5.497 4.307 1.00 97.56 116 LYS A O 1
ATOM 943 N N . LEU A 1 117 ? -8.056 3.799 4.312 1.00 97.38 117 LEU A N 1
ATOM 944 C CA . LEU A 1 117 ? -7.052 2.747 4.510 1.00 97.38 117 LEU A CA 1
ATOM 945 C C . LEU A 1 117 ? -6.986 1.811 3.306 1.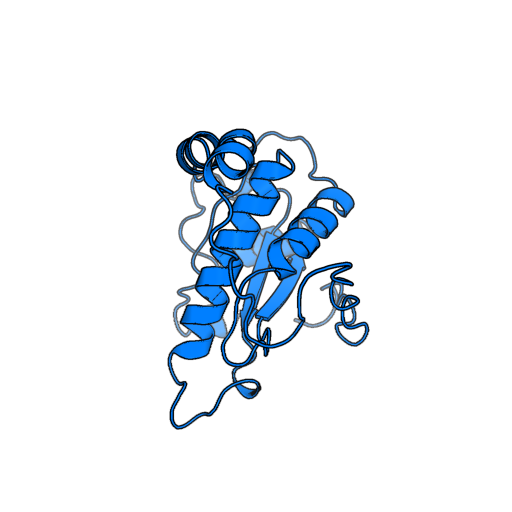00 97.38 117 LEU A C 1
ATOM 947 O O . LEU A 1 117 ? -8.004 1.299 2.841 1.00 97.38 117 LEU A O 1
ATOM 951 N N . VAL A 1 118 ? -5.768 1.522 2.851 1.00 97.31 118 VAL A N 1
ATOM 952 C CA . VAL A 1 118 ? -5.493 0.480 1.855 1.00 97.31 118 VAL A CA 1
ATOM 953 C C . VAL A 1 118 ? -4.814 -0.685 2.563 1.00 97.31 118 VAL A C 1
ATOM 955 O O . VAL A 1 118 ? -3.641 -0.619 2.920 1.00 97.31 118 VAL A O 1
ATOM 958 N N . MET A 1 119 ? -5.560 -1.766 2.782 1.00 96.25 119 MET A N 1
ATOM 959 C CA . MET A 1 119 ? -5.044 -2.967 3.428 1.00 96.25 119 MET A CA 1
ATOM 960 C C . MET A 1 119 ? -4.522 -3.950 2.384 1.00 96.25 119 MET A C 1
ATOM 962 O O . MET A 1 119 ? -5.269 -4.412 1.517 1.00 96.25 119 MET A O 1
ATOM 966 N N . ILE A 1 120 ? -3.244 -4.301 2.517 1.00 96.75 120 ILE A N 1
ATOM 967 C CA . ILE A 1 120 ? -2.538 -5.234 1.641 1.00 96.75 120 ILE A CA 1
ATOM 968 C C . ILE A 1 120 ? -2.294 -6.526 2.410 1.00 96.75 120 ILE A C 1
ATOM 970 O O . ILE A 1 120 ? -1.703 -6.530 3.485 1.00 96.75 120 ILE A O 1
ATOM 974 N N . THR A 1 121 ? -2.764 -7.634 1.854 1.00 95.81 121 THR A N 1
ATOM 975 C CA . THR A 1 121 ? -2.574 -8.983 2.408 1.00 95.81 121 THR A CA 1
ATOM 976 C C . THR A 1 121 ? -2.115 -9.913 1.298 1.00 95.81 121 THR A C 1
ATOM 978 O O . THR A 1 121 ? -2.364 -9.611 0.138 1.00 95.81 121 THR A O 1
ATOM 981 N N . CYS A 1 122 ? -1.488 -11.042 1.619 1.00 95.12 122 CYS A N 1
ATOM 982 C CA . CYS A 1 122 ? -1.197 -12.082 0.631 1.00 95.12 122 CYS A CA 1
ATOM 983 C C . CYS A 1 122 ? -1.942 -13.371 0.973 1.00 95.12 122 CYS A C 1
ATOM 985 O O . CYS A 1 122 ? -1.995 -13.780 2.133 1.00 95.12 122 CYS A O 1
ATOM 987 N N . ASP A 1 123 ? -2.518 -14.013 -0.041 1.00 94.00 123 ASP A N 1
ATOM 988 C CA . ASP A 1 123 ? -3.126 -15.328 0.107 1.00 94.00 123 ASP A CA 1
ATOM 989 C C . ASP A 1 123 ? -2.030 -16.392 0.122 1.00 94.00 123 ASP A C 1
ATOM 991 O O . ASP A 1 123 ? -1.457 -16.741 -0.910 1.00 94.00 123 ASP A O 1
ATOM 995 N N . VAL A 1 124 ? -1.746 -16.936 1.305 1.00 92.31 124 VAL A N 1
ATOM 996 C CA . VAL A 1 12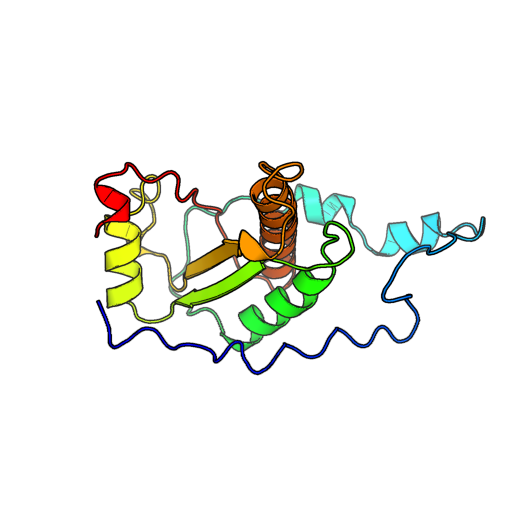4 ? -0.712 -17.963 1.492 1.00 92.31 124 VAL A CA 1
ATOM 997 C C . VAL A 1 124 ? -0.954 -19.223 0.652 1.00 92.31 124 VAL A C 1
ATOM 999 O O . VAL A 1 124 ? -0.014 -19.963 0.384 1.00 92.31 124 VAL A O 1
ATOM 1002 N N . ARG A 1 125 ? -2.189 -19.462 0.184 1.00 92.56 125 ARG A N 1
ATOM 1003 C CA . ARG A 1 125 ? -2.523 -20.591 -0.701 1.00 92.56 125 ARG A CA 1
ATOM 1004 C C . ARG A 1 125 ? -1.970 -20.419 -2.115 1.00 92.56 125 ARG A C 1
ATOM 1006 O O . ARG A 1 125 ? -1.889 -21.401 -2.845 1.00 92.56 125 ARG A O 1
ATOM 1013 N N . ALA A 1 126 ? -1.583 -19.203 -2.501 1.00 91.81 126 ALA A N 1
ATOM 1014 C CA . ALA A 1 126 ? -0.920 -18.940 -3.775 1.00 91.81 126 ALA A CA 1
ATOM 1015 C C . ALA A 1 126 ? 0.544 -19.424 -3.799 1.00 91.81 126 ALA A C 1
ATOM 1017 O O . ALA A 1 126 ? 1.175 -19.382 -4.852 1.00 91.81 126 ALA A O 1
ATOM 1018 N N . PHE A 1 127 ? 1.086 -19.891 -2.668 1.00 93.06 127 PHE A N 1
ATOM 1019 C CA . PHE A 1 127 ? 2.500 -20.221 -2.509 1.00 93.06 127 PHE A CA 1
ATOM 1020 C C . PHE A 1 127 ? 2.717 -21.668 -2.049 1.00 93.06 127 PHE A C 1
ATOM 1022 O O . PHE A 1 127 ? 1.885 -22.290 -1.384 1.00 93.06 127 PHE A O 1
ATOM 1029 N N . GLN A 1 128 ? 3.872 -22.223 -2.404 1.00 91.88 128 GLN A N 1
ATOM 1030 C CA . GLN A 1 128 ? 4.304 -23.565 -2.035 1.00 91.88 128 GLN A CA 1
ATOM 1031 C C . GLN A 1 128 ? 4.682 -23.616 -0.554 1.00 91.88 128 GLN A C 1
ATOM 1033 O O . GLN A 1 128 ? 5.796 -23.259 -0.173 1.00 91.88 128 GLN A O 1
ATOM 1038 N N . LYS A 1 129 ? 3.772 -24.133 0.279 1.00 86.88 129 LYS A N 1
ATOM 1039 C CA . LYS A 1 129 ? 3.884 -24.172 1.749 1.00 86.88 129 LYS A CA 1
ATOM 1040 C C . LYS A 1 129 ? 5.249 -24.624 2.290 1.00 86.88 129 LYS A C 1
ATOM 1042 O O . LYS A 1 129 ? 5.709 -24.079 3.282 1.00 86.88 129 LYS A O 1
ATOM 1047 N N . ASN A 1 130 ? 5.908 -25.587 1.645 1.00 91.06 130 ASN A N 1
ATOM 1048 C CA . ASN A 1 130 ? 7.162 -26.168 2.142 1.00 91.06 130 ASN A CA 1
ATOM 1049 C C . ASN A 1 130 ? 8.435 -25.467 1.632 1.00 91.06 130 ASN A C 1
ATOM 1051 O O . ASN A 1 130 ? 9.530 -25.829 2.047 1.00 91.06 130 ASN A O 1
ATOM 1055 N N . ARG A 1 131 ? 8.319 -24.510 0.702 1.00 93.81 131 ARG A N 1
ATOM 1056 C CA . ARG A 1 131 ? 9.470 -23.851 0.052 1.00 93.81 131 ARG A CA 1
ATOM 1057 C C . ARG A 1 131 ? 9.398 -22.329 0.086 1.00 93.81 131 ARG A C 1
ATOM 1059 O O . ARG A 1 131 ? 10.425 -21.669 0.141 1.00 93.81 131 ARG A O 1
ATOM 1066 N N . GLU A 1 132 ? 8.192 -21.782 0.055 1.00 94.19 132 GLU A N 1
ATOM 1067 C CA . GLU A 1 132 ? 7.909 -20.362 -0.143 1.00 94.19 132 GLU A CA 1
ATOM 1068 C C . GLU A 1 132 ? 7.325 -19.728 1.133 1.00 94.19 132 GLU A C 1
ATOM 1070 O O . GLU A 1 132 ? 6.471 -18.852 1.060 1.00 94.19 132 GLU A O 1
ATOM 1075 N N . LEU A 1 133 ? 7.778 -20.159 2.317 1.00 92.62 133 LEU A N 1
ATOM 1076 C CA . LEU A 1 133 ? 7.263 -19.690 3.617 1.00 92.62 133 LEU A CA 1
ATOM 1077 C C . LEU A 1 133 ? 7.294 -18.159 3.762 1.00 92.62 133 LEU A C 1
ATOM 1079 O O . LEU A 1 133 ? 6.349 -17.567 4.278 1.00 92.62 133 LEU A O 1
ATOM 1083 N N . PHE A 1 134 ? 8.360 -17.518 3.276 1.00 94.94 134 PHE A N 1
ATOM 1084 C CA . PHE A 1 134 ? 8.527 -16.063 3.337 1.00 94.94 134 PHE A CA 1
ATOM 1085 C C . PHE A 1 134 ? 8.087 -15.336 2.062 1.00 94.94 134 PHE A C 1
ATOM 1087 O O . PHE A 1 134 ? 7.997 -14.109 2.061 1.00 94.94 134 PHE A O 1
ATOM 1094 N N . GLN A 1 135 ? 7.774 -16.067 0.987 1.00 96.12 135 GLN A N 1
ATOM 1095 C CA . GLN A 1 135 ? 7.417 -15.467 -0.299 1.00 96.12 135 GLN A CA 1
ATOM 1096 C C . GLN A 1 135 ? 6.191 -14.540 -0.227 1.00 96.12 135 GLN A C 1
ATOM 1098 O O . GLN A 1 135 ? 6.261 -13.476 -0.837 1.00 96.12 135 GLN A O 1
ATOM 1103 N N . PRO A 1 136 ? 5.120 -14.839 0.545 1.00 95.12 136 PRO A N 1
ATOM 1104 C CA . PRO A 1 136 ? 4.008 -13.904 0.713 1.00 95.12 136 PRO A CA 1
ATOM 1105 C C . PRO A 1 136 ? 4.447 -12.536 1.251 1.00 95.12 136 PRO A C 1
ATOM 1107 O O . PRO A 1 136 ? 3.925 -11.510 0.829 1.00 95.12 136 PRO A O 1
ATOM 1110 N N . TYR A 1 137 ? 5.416 -12.506 2.171 1.00 94.69 137 TYR A N 1
ATOM 1111 C CA . TYR A 1 137 ? 5.926 -11.258 2.743 1.00 94.69 137 TYR A CA 1
ATOM 1112 C C . TYR A 1 137 ? 6.817 -10.504 1.755 1.00 94.69 137 TYR A C 1
ATOM 1114 O O . TYR A 1 137 ? 6.750 -9.280 1.690 1.00 94.69 137 TYR A O 1
ATOM 1122 N N . ILE A 1 138 ? 7.619 -11.226 0.968 1.00 96.25 138 ILE A N 1
ATOM 1123 C CA . ILE A 1 138 ? 8.484 -10.642 -0.064 1.00 96.25 138 ILE A CA 1
ATOM 1124 C C . ILE A 1 138 ? 7.630 -10.036 -1.186 1.00 96.25 138 ILE A C 1
ATOM 1126 O O . ILE A 1 138 ? 7.753 -8.846 -1.469 1.00 96.25 138 ILE A O 1
ATOM 1130 N N . ASP A 1 139 ? 6.712 -10.815 -1.769 1.00 96.25 139 ASP A N 1
ATOM 1131 C CA . ASP A 1 139 ? 5.811 -10.353 -2.835 1.00 96.25 139 ASP A CA 1
ATOM 1132 C C . ASP A 1 139 ? 4.895 -9.231 -2.334 1.00 96.25 139 ASP A C 1
ATOM 1134 O O . ASP A 1 139 ? 4.749 -8.201 -2.993 1.00 96.25 139 ASP A O 1
ATOM 1138 N N . GLY A 1 140 ? 4.329 -9.385 -1.133 1.00 96.19 140 GLY A N 1
ATOM 1139 C CA . GLY A 1 140 ? 3.491 -8.366 -0.508 1.00 96.19 140 GLY A CA 1
ATOM 1140 C C . GLY A 1 140 ? 4.243 -7.070 -0.201 1.00 96.19 140 GLY A C 1
ATOM 1141 O O . GLY A 1 140 ? 3.694 -5.991 -0.405 1.00 96.19 140 GLY A O 1
ATOM 1142 N N . GLY A 1 141 ? 5.499 -7.156 0.243 1.00 96.75 141 GLY A N 1
ATOM 1143 C CA . GLY A 1 141 ? 6.348 -5.996 0.513 1.00 96.75 141 GLY A CA 1
ATOM 1144 C C . GLY A 1 141 ? 6.731 -5.236 -0.757 1.00 96.75 141 GLY A C 1
ATOM 1145 O O . GLY A 1 141 ? 6.622 -4.010 -0.792 1.00 96.75 141 GLY A O 1
ATOM 1146 N N . MET A 1 142 ? 7.106 -5.952 -1.825 1.00 97.88 142 MET A N 1
ATOM 1147 C CA . MET A 1 142 ? 7.351 -5.341 -3.138 1.00 97.88 142 MET A CA 1
ATOM 1148 C C . MET A 1 142 ? 6.099 -4.625 -3.652 1.00 97.88 142 MET A C 1
ATOM 1150 O O . MET A 1 142 ? 6.173 -3.476 -4.087 1.00 97.88 142 MET A O 1
ATOM 1154 N N . TYR A 1 143 ? 4.939 -5.274 -3.541 1.00 98.31 143 TYR A N 1
ATOM 1155 C CA . TYR A 1 143 ? 3.676 -4.695 -3.981 1.00 98.31 143 TYR A CA 1
ATOM 1156 C C . TYR A 1 143 ? 3.270 -3.482 -3.140 1.00 98.31 143 TYR A C 1
ATOM 1158 O O . TYR A 1 143 ? 2.868 -2.460 -3.691 1.00 98.31 143 TYR A O 1
ATOM 1166 N N . ALA A 1 144 ? 3.464 -3.527 -1.819 1.00 98.00 144 ALA A N 1
ATOM 1167 C CA . ALA A 1 144 ? 3.236 -2.379 -0.946 1.00 98.00 144 ALA A CA 1
ATOM 1168 C C . ALA A 1 144 ? 4.103 -1.172 -1.336 1.00 98.00 144 ALA A C 1
ATOM 1170 O O . ALA A 1 144 ? 3.599 -0.050 -1.386 1.00 98.00 144 ALA A O 1
ATOM 1171 N N . GLN A 1 145 ? 5.377 -1.386 -1.682 1.00 97.88 145 GLN A N 1
ATOM 1172 C CA . GLN A 1 145 ? 6.241 -0.311 -2.173 1.00 97.88 145 GLN A CA 1
ATOM 1173 C C . GLN A 1 145 ? 5.738 0.269 -3.503 1.00 97.88 145 GLN A C 1
ATOM 1175 O O . GLN A 1 145 ? 5.720 1.491 -3.670 1.00 97.88 145 GLN A O 1
ATOM 1180 N N . SER A 1 146 ? 5.306 -0.578 -4.442 1.00 98.31 146 SER A N 1
ATOM 1181 C CA . SER A 1 146 ? 4.719 -0.123 -5.707 1.00 98.31 146 SER A CA 1
ATOM 1182 C C . SER A 1 146 ? 3.423 0.658 -5.499 1.00 98.31 146 SER A C 1
ATOM 1184 O O . SER A 1 146 ? 3.246 1.688 -6.144 1.00 98.31 146 SER A O 1
ATOM 1186 N N . VAL A 1 147 ? 2.560 0.237 -4.568 1.00 98.44 147 VAL A N 1
ATOM 1187 C CA . VAL A 1 147 ? 1.350 0.984 -4.190 1.00 98.44 147 VAL A CA 1
ATOM 1188 C C . VAL A 1 147 ? 1.719 2.360 -3.636 1.00 98.44 147 VAL A C 1
ATOM 1190 O O . VAL A 1 147 ? 1.181 3.352 -4.109 1.00 98.44 147 VAL A O 1
ATOM 1193 N N . LEU A 1 148 ? 2.672 2.461 -2.704 1.00 98.44 148 LEU A N 1
ATOM 1194 C CA . LEU A 1 148 ? 3.110 3.758 -2.164 1.00 98.44 148 LEU A CA 1
ATOM 1195 C C . LEU A 1 148 ? 3.644 4.698 -3.251 1.00 98.44 148 LEU A C 1
ATOM 1197 O O . LEU A 1 148 ? 3.338 5.889 -3.241 1.00 98.44 148 LEU A O 1
ATOM 1201 N N . ASN A 1 149 ? 4.433 4.170 -4.187 1.00 98.31 149 ASN A N 1
ATOM 1202 C CA . ASN A 1 149 ? 4.923 4.942 -5.325 1.00 98.31 149 ASN A CA 1
ATOM 1203 C C . ASN A 1 149 ? 3.757 5.386 -6.224 1.00 98.31 149 ASN A C 1
ATOM 1205 O O . ASN A 1 149 ? 3.668 6.557 -6.573 1.00 98.31 149 ASN A O 1
ATOM 1209 N N . ALA A 1 150 ? 2.840 4.485 -6.571 1.00 98.38 150 ALA A N 1
ATOM 1210 C CA . ALA A 1 150 ? 1.710 4.806 -7.436 1.00 98.38 150 ALA A CA 1
ATOM 1211 C C . ALA A 1 150 ? 0.753 5.833 -6.807 1.00 98.38 150 ALA A C 1
ATOM 1213 O O . ALA A 1 150 ? 0.282 6.729 -7.503 1.00 98.38 150 ALA A O 1
ATOM 1214 N N . LEU A 1 151 ? 0.514 5.752 -5.493 1.00 98.25 151 LEU A N 1
ATOM 1215 C CA . LEU A 1 151 ? -0.241 6.760 -4.742 1.00 98.25 151 LEU A CA 1
ATOM 1216 C C . LEU A 1 151 ? 0.435 8.127 -4.833 1.00 98.25 151 LEU A C 1
ATOM 1218 O O . LEU A 1 151 ? -0.206 9.106 -5.206 1.00 98.25 151 LEU A O 1
ATOM 1222 N N . TYR A 1 152 ? 1.744 8.180 -4.582 1.00 98.12 152 TYR A N 1
ATOM 1223 C CA . TYR A 1 152 ? 2.507 9.421 -4.674 1.00 98.12 152 TYR A CA 1
ATOM 1224 C C . TYR A 1 152 ? 2.511 10.001 -6.096 1.00 98.12 152 TYR A C 1
ATOM 1226 O O . TYR A 1 152 ? 2.332 11.202 -6.269 1.00 98.12 152 TYR A O 1
ATOM 1234 N N . TYR A 1 153 ? 2.624 9.151 -7.122 1.00 97.50 153 TYR A N 1
ATOM 1235 C CA . TYR A 1 153 ? 2.495 9.550 -8.527 1.00 97.50 153 TYR A CA 1
ATOM 1236 C C . TYR A 1 153 ? 1.122 10.169 -8.842 1.00 97.50 153 TYR A C 1
ATOM 1238 O O . TYR A 1 153 ? 1.035 11.090 -9.649 1.00 97.50 153 TYR A O 1
ATOM 1246 N N . LYS A 1 154 ? 0.058 9.707 -8.176 1.00 97.62 154 LYS A N 1
ATOM 1247 C CA . LYS A 1 154 ? -1.297 10.277 -8.263 1.00 97.62 154 LYS A CA 1
ATOM 1248 C C . LYS A 1 154 ? -1.526 11.478 -7.334 1.00 97.62 154 LYS A C 1
ATOM 1250 O O . LYS A 1 154 ? -2.654 11.945 -7.231 1.00 97.62 154 LYS A O 1
ATOM 1255 N N . GLY A 1 155 ? -0.485 11.983 -6.668 1.00 96.31 155 GLY A N 1
ATOM 1256 C CA . GLY A 1 155 ? -0.577 13.126 -5.756 1.00 96.31 155 GLY A CA 1
ATOM 1257 C C . GLY A 1 155 ? -1.164 12.795 -4.381 1.00 96.31 155 GLY A C 1
ATOM 1258 O O . GLY A 1 155 ? -1.492 13.702 -3.625 1.00 96.31 155 GLY A O 1
ATOM 1259 N N . ILE A 1 156 ? -1.288 11.512 -4.032 1.00 97.88 156 ILE A N 1
ATOM 1260 C CA . ILE A 1 156 ? -1.866 11.067 -2.762 1.00 97.88 156 ILE A CA 1
ATOM 1261 C C . ILE A 1 156 ? -0.743 10.860 -1.740 1.00 97.88 156 ILE A C 1
ATOM 1263 O O . ILE A 1 156 ? 0.144 10.018 -1.915 1.00 97.88 156 ILE A O 1
ATOM 1267 N N . GLY A 1 157 ? -0.795 11.615 -0.641 1.00 97.19 157 GLY A N 1
ATOM 1268 C CA . GLY A 1 157 ? 0.074 11.403 0.514 1.00 97.19 157 GLY A CA 1
ATOM 1269 C C . GLY A 1 157 ? -0.258 10.086 1.215 1.00 97.19 157 GLY A C 1
ATOM 1270 O O . GLY A 1 157 ? -1.423 9.787 1.462 1.00 97.19 157 GLY A O 1
ATOM 1271 N N . ALA A 1 158 ? 0.757 9.292 1.555 1.00 98.06 158 ALA A N 1
ATOM 1272 C CA . ALA A 1 158 ? 0.553 7.988 2.181 1.00 98.06 158 ALA A CA 1
ATOM 1273 C C . ALA A 1 158 ? 1.629 7.662 3.222 1.00 98.06 158 ALA A C 1
ATOM 1275 O O . ALA A 1 158 ? 2.760 8.158 3.175 1.00 98.06 158 ALA A O 1
ATOM 1276 N N . ILE A 1 159 ? 1.280 6.753 4.131 1.00 97.19 159 ILE A N 1
ATOM 1277 C CA . ILE A 1 159 ? 2.205 6.136 5.077 1.00 97.19 159 ILE A CA 1
ATOM 1278 C C . ILE A 1 159 ? 1.967 4.630 5.166 1.00 97.19 159 ILE A C 1
ATOM 1280 O O . ILE A 1 159 ? 0.834 4.201 5.379 1.00 97.19 159 ILE A O 1
ATOM 1284 N N . PRO A 1 160 ? 3.022 3.805 5.052 1.00 96.81 160 PRO A N 1
ATOM 1285 C CA . PRO A 1 160 ? 2.911 2.401 5.401 1.00 96.81 160 PRO A CA 1
ATOM 1286 C C . PRO A 1 160 ? 2.818 2.232 6.917 1.00 96.81 160 PRO A C 1
ATOM 1288 O O . PRO A 1 160 ? 3.670 2.711 7.669 1.00 96.81 160 PRO A O 1
ATOM 1291 N N . LEU A 1 161 ? 1.808 1.485 7.346 1.00 95.06 161 LEU A N 1
ATOM 1292 C CA . LEU A 1 161 ? 1.621 1.046 8.720 1.00 95.06 161 LEU A CA 1
ATOM 1293 C C . LEU A 1 161 ? 1.741 -0.477 8.761 1.00 95.06 161 LEU A C 1
ATOM 1295 O O . LEU A 1 161 ? 1.007 -1.181 8.070 1.00 95.06 161 LEU A O 1
ATOM 1299 N N . SER A 1 162 ? 2.678 -0.995 9.558 1.00 91.19 162 SER A N 1
ATOM 1300 C CA . SER A 1 162 ? 2.811 -2.444 9.719 1.00 91.19 162 SER A CA 1
ATOM 1301 C C . SER A 1 162 ? 1.637 -2.998 10.525 1.00 91.19 162 SER A C 1
ATOM 1303 O O . SER A 1 162 ? 1.306 -2.479 11.596 1.00 91.19 162 SER A O 1
ATOM 1305 N N . ALA A 1 163 ? 1.051 -4.095 10.050 1.00 86.00 163 ALA A N 1
ATOM 1306 C CA . ALA A 1 163 ? 0.068 -4.889 10.783 1.00 86.00 163 ALA A CA 1
ATOM 1307 C C . ALA A 1 163 ? 0.756 -5.964 11.652 1.00 86.00 163 ALA A C 1
ATOM 1309 O O . ALA A 1 163 ? 0.334 -7.116 11.680 1.00 86.00 163 ALA A O 1
ATOM 1310 N N . SER A 1 164 ? 1.839 -5.597 12.348 1.00 85.94 164 SER A N 1
ATOM 1311 C CA . SER A 1 164 ? 2.545 -6.450 13.322 1.00 85.94 164 SER A CA 1
ATOM 1312 C C . SER A 1 164 ? 1.733 -6.578 14.615 1.00 85.94 164 SER A C 1
ATOM 1314 O O . SER A 1 164 ? 2.136 -6.096 15.673 1.00 85.94 164 SER A O 1
ATOM 1316 N N . LEU A 1 165 ? 0.540 -7.152 14.494 1.00 89.69 165 LEU A N 1
ATOM 1317 C CA . LEU A 1 165 ? -0.429 -7.296 15.567 1.00 89.69 165 LEU A CA 1
ATOM 1318 C C . LEU A 1 165 ? 0.004 -8.402 16.536 1.00 89.69 165 LEU A C 1
ATOM 1320 O O . LEU A 1 165 ? 0.506 -9.449 16.132 1.00 89.69 165 LEU A O 1
ATOM 1324 N N . ALA A 1 166 ? -0.208 -8.183 17.831 1.00 89.38 166 ALA A N 1
ATOM 1325 C CA . ALA A 1 166 ? -0.121 -9.249 18.819 1.00 89.38 166 ALA A CA 1
ATOM 1326 C C . ALA A 1 166 ? -1.280 -10.242 18.630 1.00 89.38 166 ALA A C 1
ATOM 1328 O O . ALA A 1 166 ? -2.359 -9.874 18.167 1.00 89.38 166 ALA A O 1
ATOM 1329 N N . GLY A 1 167 ? -1.123 -11.485 19.093 1.00 89.88 167 GLY A N 1
ATOM 1330 C CA . GLY A 1 167 ? -2.172 -12.507 18.956 1.00 89.88 167 GLY A CA 1
ATOM 1331 C C . GLY A 1 167 ? -3.509 -12.163 19.639 1.00 89.88 167 GLY A C 1
ATOM 1332 O O . GLY A 1 167 ? -4.536 -12.753 19.315 1.00 89.88 167 GLY A O 1
ATOM 1333 N N . SER A 1 168 ? -3.535 -11.210 20.579 1.00 89.69 168 SER A N 1
ATOM 1334 C CA . SER A 1 168 ? -4.778 -10.659 21.142 1.00 89.69 168 SER A CA 1
ATOM 1335 C C . SER A 1 168 ? -5.471 -9.666 20.202 1.00 89.69 168 SER A C 1
ATOM 1337 O O . SER A 1 168 ? -6.696 -9.594 20.196 1.00 89.69 168 SER A O 1
ATOM 1339 N N . GLN A 1 169 ? -4.702 -8.924 19.404 1.00 89.50 169 GLN A N 1
ATOM 1340 C CA . GLN A 1 169 ? -5.191 -7.952 18.426 1.00 89.50 169 GLN A CA 1
ATOM 1341 C C . GLN A 1 169 ? -5.715 -8.637 17.160 1.00 89.50 169 GLN A C 1
ATOM 1343 O O . GLN A 1 169 ? -6.669 -8.147 16.572 1.00 89.50 169 GLN A O 1
ATOM 1348 N N . GLU A 1 170 ? -5.153 -9.786 16.769 1.00 85.50 170 GLU A N 1
ATOM 1349 C CA . GLU A 1 170 ? -5.629 -10.571 15.614 1.00 85.50 170 GLU A CA 1
ATOM 1350 C C . GLU A 1 170 ? -7.027 -11.184 15.810 1.00 85.50 170 GLU A C 1
ATOM 1352 O O . GLU A 1 170 ? -7.672 -11.586 14.844 1.00 85.50 170 GLU A O 1
ATOM 1357 N N . LYS A 1 171 ? -7.489 -11.295 17.062 1.00 81.12 171 LYS A N 1
ATOM 1358 C CA . LYS A 1 171 ? -8.796 -11.876 17.412 1.00 81.12 171 LYS A CA 1
ATOM 1359 C C . LYS A 1 171 ? -9.930 -10.850 17.474 1.00 81.12 171 LYS A C 1
ATOM 1361 O O . LYS A 1 171 ? -11.080 -11.263 17.621 1.00 81.12 171 LYS A O 1
ATOM 1366 N N . LYS A 1 172 ? -9.599 -9.558 17.447 1.00 69.75 172 LYS A N 1
ATOM 1367 C CA . LYS A 1 172 ? -10.561 -8.453 17.408 1.00 69.75 172 LYS A CA 1
ATOM 1368 C C . LYS A 1 172 ? -11.005 -8.224 15.970 1.00 69.75 172 LYS A C 1
ATOM 1370 O O . LYS A 1 172 ? -12.227 -8.088 15.776 1.00 69.75 172 LYS A O 1
#

Sequence (172 aa):
FRQNIARVNSHKRFPQARTDGFPSAGFAVLPHRNIQEELKTLNYENFIKSRHSIRHFGSEAVDVELLREAIQIAQYTPSACNRQGWVIRIVESKDAIDTILENQNGNRGFGHEIDKLVMITCDVRAFQKNRELFQPYIDGGMYAQSVLNALYYKGIGAIPLSASLAGSQEKK

pLDDT: mean 83.75, std 21.7, range [28.81, 98.44]

Secondary structure (DSSP, 8-state):
--S------TTS-------TTS-SSS-----SS-THHHHHHTTHHHHHHH--------SPPPPHHHHHHHHHHHTT---GGG---EEEEEE--HHHHHHHHHHSSS-TTTGGG---EEEEEE-GGGS-TTT-TTHHHHHHHHHHHHHHHHHHHTT-----------TTTTT-

Radius of gyration: 17.99 Å; chains: 1; bounding box: 43×44×49 Å

Organism: Mediterraneibacter gnavus (NCBI:txid33038)

InterPro domains:
  IPR000415 Nitroreductase-like [G3DSA:3.40.109.10] (40-171)
  IPR000415 Nitroreductase-like [SSF55469] (42-163)
  IPR029479 Nitroreductase [PF00881] (48-102)

Foldseek 3Di:
DDPDFPPPPCVPVPPLPPPPPDDLFDDDDPPPPPCVVVVVVVVVVVLVVPQDQDLAADQDADDVVLLVQLLVQLLPQDADRSLLQKDKGKDQDPVVQVVVVVLFPDNVRRSNVDRMDIDIFGDCVSDDVVPCVCRRVVSSVSSVVSSSSSCVVSVHRHHDGDPPGDPVSVVD